Protein AF-B9SNU3-F1 (afdb_monomer_lite)

Radius of gyration: 18.51 Å; chains: 1; bounding box: 29×28×57 Å

Sequence (54 aa):
MPYKGTPPASLPPLPHMENGCVIPTPASVTRARLNQGTWEFLVHWASIDAADAT

Structure (mmCIF, N/CA/C/O backbone):
data_AF-B9SNU3-F1
#
_entry.id   AF-B9SNU3-F1
#
loop_
_atom_site.group_PDB
_atom_site.id
_atom_site.type_symbol
_atom_site.label_atom_id
_atom_site.label_alt_id
_atom_site.label_comp_id
_atom_site.label_asym_id
_atom_site.label_entity_id
_atom_site.label_seq_id
_atom_site.pdbx_PDB_ins_code
_atom_site.Cartn_x
_atom_site.Cartn_y
_atom_site.Cartn_z
_atom_site.occupancy
_atom_site.B_iso_or_equiv
_atom_site.auth_seq_id
_atom_site.auth_comp_id
_atom_site.auth_asym_id
_atom_site.auth_atom_id
_atom_site.pdbx_PDB_model_num
ATOM 1 N N . MET A 1 1 ? 25.371 -12.990 -33.052 1.00 57.94 1 MET A N 1
ATOM 2 C CA . MET A 1 1 ? 25.055 -11.545 -33.127 1.00 57.94 1 MET A CA 1
ATOM 3 C C . MET A 1 1 ? 24.398 -11.150 -31.811 1.00 57.94 1 MET A C 1
ATOM 5 O O . MET A 1 1 ? 23.549 -11.916 -31.371 1.00 57.94 1 MET A O 1
ATOM 9 N N . PRO A 1 2 ? 24.807 -10.062 -31.137 1.00 77.94 2 PRO A N 1
ATOM 10 C CA . PRO A 1 2 ? 24.216 -9.698 -29.849 1.00 77.94 2 PRO A CA 1
ATOM 11 C C . PRO A 1 2 ? 22.788 -9.167 -30.033 1.00 77.94 2 PRO A C 1
ATOM 13 O O . PRO A 1 2 ? 22.527 -8.413 -30.971 1.00 77.94 2 PRO A O 1
ATOM 16 N N . TYR A 1 3 ? 21.876 -9.553 -29.136 1.00 74.69 3 TYR A N 1
ATOM 17 C CA . TYR A 1 3 ? 20.506 -9.038 -29.091 1.00 74.69 3 TYR A CA 1
ATOM 18 C C . TYR A 1 3 ? 20.522 -7.515 -28.899 1.00 74.69 3 TYR A C 1
ATOM 20 O O . TYR A 1 3 ? 21.154 -6.999 -27.976 1.00 74.69 3 TYR A O 1
ATOM 28 N N . LYS A 1 4 ? 19.840 -6.791 -29.788 1.00 78.25 4 LYS A N 1
ATOM 29 C CA . LYS A 1 4 ? 19.594 -5.351 -29.681 1.00 78.25 4 LYS A CA 1
ATOM 30 C C . LYS A 1 4 ? 18.096 -5.184 -29.450 1.00 78.25 4 LYS A C 1
ATOM 32 O O . LYS A 1 4 ? 17.322 -5.289 -30.394 1.00 78.25 4 LYS A O 1
ATOM 37 N N . GLY A 1 5 ? 17.687 -5.011 -28.195 1.00 81.44 5 GLY A N 1
ATOM 38 C CA . GLY A 1 5 ? 16.291 -4.710 -27.877 1.00 81.44 5 GLY A CA 1
ATOM 39 C C . GLY A 1 5 ? 15.859 -3.393 -28.524 1.00 81.44 5 GLY A C 1
ATOM 40 O O . GLY A 1 5 ? 16.668 -2.473 -28.665 1.00 81.44 5 GLY A O 1
ATOM 41 N N . THR A 1 6 ? 14.595 -3.304 -28.932 1.00 82.50 6 THR A N 1
ATOM 42 C CA . THR A 1 6 ? 14.004 -2.055 -29.423 1.00 82.50 6 THR A CA 1
ATOM 43 C C . THR A 1 6 ? 13.946 -1.044 -28.273 1.00 82.50 6 THR A C 1
ATOM 45 O O . THR A 1 6 ? 13.436 -1.397 -27.206 1.00 82.50 6 THR A O 1
ATOM 48 N N . PRO A 1 7 ? 14.458 0.191 -28.439 1.00 79.12 7 PRO A N 1
ATOM 49 C CA . PRO A 1 7 ? 14.313 1.215 -27.413 1.00 79.12 7 PRO A CA 1
ATOM 50 C C . PRO A 1 7 ? 12.822 1.528 -27.206 1.00 79.12 7 PRO A C 1
ATOM 52 O O . PRO A 1 7 ? 12.060 1.528 -28.179 1.00 79.12 7 PRO A O 1
ATOM 55 N N . PRO A 1 8 ? 12.382 1.780 -25.963 1.00 76.44 8 PRO A N 1
ATOM 56 C CA . PRO A 1 8 ? 10.989 2.103 -25.696 1.00 76.44 8 PRO A 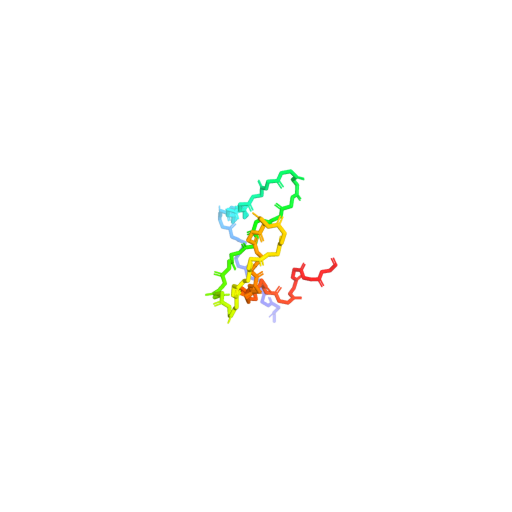CA 1
ATOM 57 C C . PRO A 1 8 ? 10.603 3.387 -26.439 1.00 76.44 8 PRO A C 1
ATOM 59 O O . PRO A 1 8 ? 11.299 4.397 -26.369 1.00 76.44 8 PRO A O 1
ATOM 62 N N . ALA A 1 9 ? 9.485 3.335 -27.166 1.00 81.56 9 ALA A N 1
ATOM 63 C CA . ALA A 1 9 ? 8.990 4.457 -27.967 1.00 81.56 9 ALA A CA 1
ATOM 64 C C . ALA A 1 9 ? 8.463 5.624 -27.113 1.00 81.56 9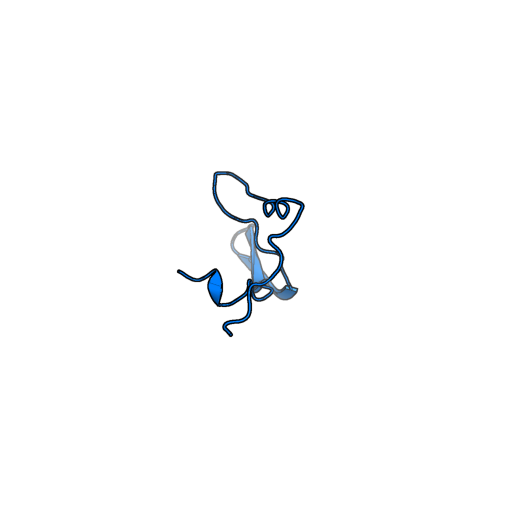 ALA A C 1
ATOM 66 O O . ALA A 1 9 ? 8.307 6.735 -27.612 1.00 81.56 9 ALA A O 1
ATOM 67 N N . SER 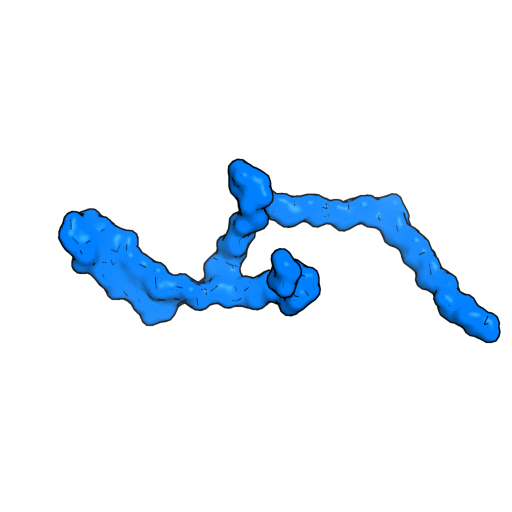A 1 10 ? 8.188 5.368 -25.832 1.00 81.25 10 SER A N 1
ATOM 68 C CA . SER A 1 10 ? 7.715 6.352 -24.867 1.00 81.25 10 SER A CA 1
ATOM 69 C C . SER A 1 10 ? 8.538 6.267 -23.595 1.00 81.25 10 SER A C 1
ATOM 71 O O . SER A 1 10 ? 8.922 5.179 -23.160 1.00 81.25 10 SER A O 1
ATOM 73 N N . LEU A 1 11 ? 8.747 7.423 -22.974 1.00 77.94 11 LEU A N 1
ATOM 74 C CA . LEU A 1 11 ? 9.271 7.495 -21.620 1.00 77.94 11 LEU A CA 1
ATOM 75 C C . LEU A 1 11 ? 8.260 6.842 -20.659 1.00 77.94 11 LEU A C 1
ATOM 77 O O . LEU A 1 11 ? 7.054 7.080 -20.811 1.00 77.94 11 LEU A O 1
ATOM 81 N N . PRO A 1 12 ? 8.714 6.015 -19.702 1.00 77.00 12 PRO A N 1
ATOM 82 C CA . PRO A 1 12 ? 7.848 5.540 -18.635 1.00 77.00 12 PRO A CA 1
ATOM 83 C C . PRO A 1 12 ? 7.394 6.732 -17.775 1.00 77.00 12 PRO A C 1
ATOM 85 O O . PRO A 1 12 ? 8.150 7.697 -17.617 1.00 77.00 12 PRO A O 1
ATOM 88 N N . PRO A 1 13 ? 6.168 6.699 -17.229 1.00 79.25 13 PRO A N 1
ATOM 89 C CA . PRO A 1 13 ? 5.709 7.743 -16.327 1.00 79.25 13 PRO A CA 1
ATOM 90 C C . PRO A 1 13 ? 6.576 7.767 -15.065 1.00 79.25 13 PRO A C 1
ATOM 92 O O . PRO A 1 13 ? 6.974 6.721 -14.551 1.00 79.25 13 PRO A O 1
ATOM 95 N N . LEU A 1 14 ? 6.851 8.970 -14.562 1.00 79.69 14 LEU A N 1
ATOM 96 C CA . LEU A 1 14 ? 7.502 9.138 -13.267 1.00 79.69 14 LEU A CA 1
ATOM 97 C C . LEU A 1 14 ? 6.566 8.643 -12.153 1.00 79.69 14 LEU A C 1
ATOM 99 O O . LEU A 1 14 ? 5.350 8.839 -12.256 1.00 79.69 14 LEU A O 1
ATOM 103 N N . PRO A 1 15 ? 7.104 8.025 -11.088 1.00 76.94 15 PRO A N 1
ATOM 104 C CA . PRO A 1 15 ? 6.302 7.687 -9.924 1.00 76.94 15 PRO A CA 1
ATOM 105 C C . PRO A 1 15 ? 5.767 8.960 -9.257 1.00 76.94 15 PRO A C 1
ATOM 107 O O . PRO A 1 15 ? 6.310 10.054 -9.420 1.00 76.94 15 PRO A O 1
ATOM 110 N N . HIS A 1 16 ? 4.704 8.817 -8.469 1.00 78.50 16 HIS A N 1
ATOM 111 C CA . HIS A 1 16 ? 4.195 9.918 -7.658 1.00 78.50 16 HIS A CA 1
ATOM 112 C C . HIS A 1 16 ? 5.245 10.309 -6.609 1.00 78.50 16 HIS A C 1
ATOM 114 O O . HIS A 1 16 ? 5.644 9.484 -5.783 1.00 78.50 16 HIS A O 1
ATOM 120 N N . MET A 1 17 ? 5.700 11.561 -6.657 1.00 80.56 17 MET A N 1
ATOM 121 C CA . MET A 1 17 ? 6.732 12.102 -5.776 1.00 80.56 17 MET A CA 1
ATOM 122 C C . MET A 1 17 ? 6.224 13.365 -5.086 1.00 80.56 17 MET A C 1
ATOM 124 O O . MET A 1 17 ? 5.714 14.259 -5.753 1.00 80.56 17 MET A O 1
ATOM 128 N N . GLU A 1 18 ? 6.446 13.472 -3.779 1.00 78.19 18 GLU A N 1
ATOM 129 C CA . GLU A 1 18 ? 6.178 14.681 -2.992 1.00 78.19 18 GLU A CA 1
ATOM 130 C C . GLU A 1 18 ? 7.481 15.120 -2.317 1.00 78.19 18 GLU A C 1
ATOM 132 O O . GLU A 1 18 ? 8.194 14.302 -1.733 1.00 78.19 18 GLU A O 1
ATOM 137 N N . ASN A 1 19 ? 7.824 16.409 -2.398 1.00 80.94 19 ASN A N 1
ATOM 138 C CA . ASN A 1 19 ? 9.061 16.973 -1.827 1.00 80.94 19 ASN A CA 1
ATOM 139 C C . ASN A 1 19 ? 10.355 16.232 -2.234 1.00 80.94 19 ASN A C 1
ATOM 141 O O . ASN A 1 19 ? 11.320 16.195 -1.475 1.00 80.94 19 ASN A O 1
ATOM 145 N N . GLY A 1 20 ? 10.381 15.637 -3.431 1.00 79.25 20 GLY A N 1
ATOM 146 C CA . GLY A 1 20 ? 11.530 14.875 -3.931 1.00 79.25 20 GLY A CA 1
ATOM 147 C C . GLY A 1 20 ? 11.606 13.424 -3.444 1.00 79.25 20 GLY A C 1
ATOM 148 O O . GLY A 1 20 ? 12.529 12.718 -3.839 1.00 79.25 20 GLY A O 1
ATOM 149 N N . CYS A 1 21 ? 10.636 12.958 -2.653 1.00 73.94 21 CYS A N 1
ATOM 150 C CA . CYS A 1 21 ? 10.542 11.573 -2.197 1.00 73.94 21 CYS A CA 1
ATOM 151 C C . CYS A 1 21 ? 9.420 10.835 -2.932 1.00 73.94 21 CYS A C 1
ATOM 153 O O . CYS A 1 21 ? 8.311 11.355 -3.063 1.00 73.94 21 CYS A O 1
ATOM 155 N N . VAL A 1 22 ? 9.686 9.604 -3.374 1.00 78.38 22 VAL A N 1
ATOM 156 C CA . VAL A 1 22 ? 8.647 8.703 -3.894 1.00 78.38 22 VAL A CA 1
ATOM 157 C C . VAL A 1 22 ? 7.636 8.428 -2.785 1.00 78.38 22 VAL A C 1
ATOM 159 O O . VAL A 1 22 ? 8.026 8.094 -1.666 1.00 78.38 22 VAL A O 1
ATOM 162 N N . ILE A 1 23 ? 6.343 8.560 -3.083 1.00 79.69 23 ILE A N 1
ATOM 163 C CA . ILE A 1 23 ? 5.286 8.210 -2.133 1.00 79.69 23 ILE A CA 1
ATOM 164 C C . ILE A 1 23 ? 5.132 6.685 -2.109 1.00 79.69 23 ILE A C 1
ATOM 166 O O . ILE A 1 23 ? 4.674 6.107 -3.101 1.00 79.69 23 ILE A O 1
ATOM 170 N N . PRO A 1 24 ? 5.498 6.004 -1.006 1.00 75.81 24 PRO A N 1
ATOM 171 C CA . PRO A 1 24 ? 5.374 4.560 -0.942 1.00 75.81 24 PRO A CA 1
ATOM 172 C C . PRO A 1 24 ? 3.895 4.176 -0.886 1.00 75.81 24 PRO A C 1
ATOM 174 O O . PRO A 1 24 ? 3.098 4.765 -0.154 1.00 75.81 24 PRO A O 1
ATOM 177 N N . THR A 1 25 ? 3.521 3.153 -1.650 1.00 80.56 25 THR A N 1
ATOM 178 C CA . THR A 1 25 ? 2.163 2.608 -1.594 1.00 80.56 25 THR A CA 1
ATOM 179 C C . THR A 1 25 ? 2.063 1.647 -0.402 1.00 80.56 25 THR A C 1
ATOM 181 O O . THR A 1 25 ? 2.807 0.660 -0.353 1.00 80.56 25 THR A O 1
ATOM 184 N N . PRO A 1 26 ? 1.181 1.899 0.584 1.00 82.88 26 PRO A N 1
ATOM 185 C CA . PRO A 1 26 ? 0.993 0.977 1.696 1.00 82.88 26 PRO A CA 1
ATOM 186 C C . PRO A 1 26 ? 0.333 -0.310 1.188 1.00 82.88 26 PRO A C 1
ATOM 188 O O . PRO A 1 26 ? -0.720 -0.258 0.557 1.00 82.88 26 PRO A O 1
ATOM 191 N N . ALA A 1 27 ? 0.928 -1.471 1.471 1.00 86.31 27 ALA A N 1
ATOM 192 C CA . ALA A 1 27 ? 0.321 -2.755 1.120 1.00 86.31 27 ALA A CA 1
ATOM 193 C C . ALA A 1 27 ? -0.754 -3.150 2.135 1.00 86.31 27 ALA A C 1
ATOM 195 O O . ALA A 1 27 ? -1.841 -3.587 1.769 1.00 86.31 27 ALA A O 1
ATOM 196 N N . SER A 1 28 ? -0.457 -3.010 3.428 1.00 85.75 28 SER A N 1
ATOM 197 C CA . SER A 1 28 ? -1.421 -3.277 4.498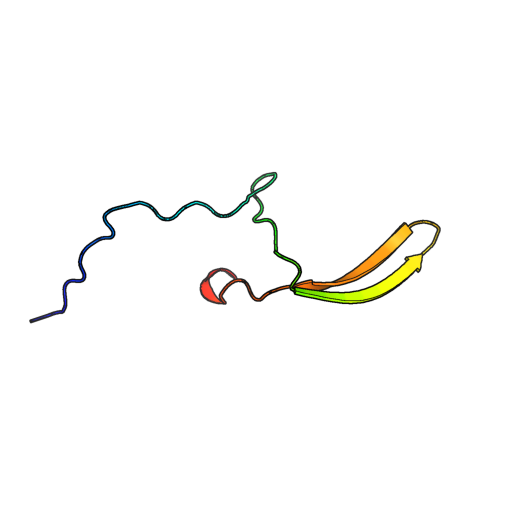 1.00 85.75 28 SER A CA 1
ATOM 198 C C . SER A 1 28 ? -1.021 -2.57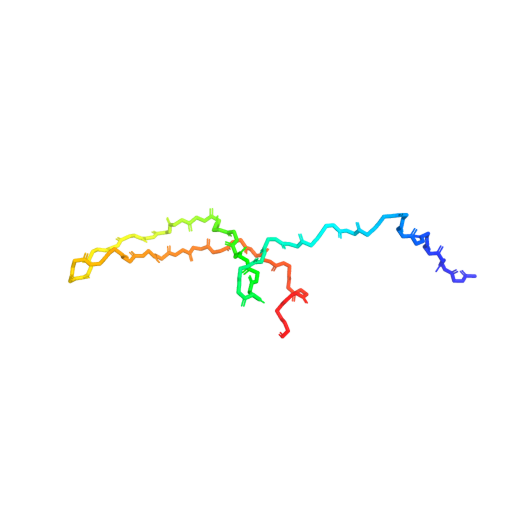6 5.791 1.00 85.75 28 SER A C 1
ATOM 200 O O . SER A 1 28 ? 0.148 -2.282 6.021 1.00 85.75 28 SER A O 1
ATOM 202 N N . VAL A 1 29 ? -1.995 -2.318 6.659 1.00 88.06 29 VAL A N 1
ATOM 203 C CA . VAL A 1 29 ? -1.744 -1.834 8.019 1.00 88.06 29 VAL A CA 1
ATOM 204 C C . VAL A 1 29 ? -1.896 -3.012 8.970 1.00 88.06 29 VAL A C 1
ATOM 206 O O . VAL A 1 29 ? -2.991 -3.543 9.134 1.00 88.06 29 VAL A O 1
ATOM 209 N N . THR A 1 30 ? -0.801 -3.428 9.599 1.00 88.94 30 THR A N 1
ATOM 210 C CA . THR A 1 30 ? -0.776 -4.619 10.463 1.00 88.94 30 THR A CA 1
ATOM 211 C C . THR A 1 30 ? -1.163 -4.285 11.902 1.00 88.94 30 THR A C 1
ATOM 213 O O . THR A 1 30 ? -1.624 -5.151 12.645 1.00 88.94 30 THR A O 1
ATOM 216 N N . ARG A 1 31 ? -0.974 -3.031 12.332 1.00 89.88 31 ARG A N 1
ATOM 217 C CA . ARG A 1 31 ? -1.323 -2.591 13.690 1.00 89.88 31 ARG A CA 1
ATOM 218 C C . ARG A 1 31 ? -1.662 -1.108 13.727 1.00 89.88 31 ARG A C 1
ATOM 220 O O . ARG A 1 31 ? -1.018 -0.317 13.051 1.00 89.88 31 ARG A O 1
ATOM 227 N N . ALA A 1 32 ? -2.606 -0.735 14.583 1.00 92.06 32 ALA A N 1
ATOM 228 C CA . ALA A 1 32 ? -2.899 0.649 14.941 1.00 92.06 32 ALA A CA 1
ATOM 229 C C . ALA A 1 32 ? -2.830 0.809 16.465 1.00 92.06 32 ALA A C 1
ATOM 231 O O . ALA A 1 32 ? -3.232 -0.099 17.201 1.00 92.06 32 ALA A O 1
ATOM 232 N N . ARG A 1 33 ? -2.318 1.940 16.951 1.00 94.69 33 ARG A N 1
ATOM 233 C CA . ARG A 1 33 ? -2.351 2.310 18.373 1.00 94.69 33 ARG A CA 1
ATOM 234 C C . ARG A 1 33 ? -2.483 3.823 18.541 1.00 94.69 33 ARG A C 1
ATOM 236 O O . ARG A 1 33 ? -1.969 4.578 17.728 1.00 94.69 33 ARG A O 1
ATOM 243 N N . LEU A 1 34 ? -3.155 4.255 19.605 1.00 94.81 34 LEU A N 1
ATOM 244 C CA . LEU A 1 34 ? -3.262 5.663 19.990 1.00 94.81 34 LEU A CA 1
ATOM 245 C C . LEU A 1 34 ? -2.242 5.948 21.102 1.00 94.81 34 LEU A C 1
ATOM 247 O O . LEU A 1 34 ? -2.371 5.402 22.197 1.00 94.81 34 LEU A O 1
ATOM 251 N N . ASN A 1 35 ? -1.245 6.792 20.837 1.00 92.56 35 ASN A N 1
ATOM 252 C CA . ASN A 1 35 ? -0.232 7.195 21.816 1.00 92.56 35 ASN A CA 1
ATOM 253 C C . ASN A 1 35 ? -0.315 8.694 22.055 1.00 92.56 35 ASN A C 1
ATOM 255 O O . ASN A 1 35 ? -0.090 9.484 21.145 1.00 92.56 35 ASN A O 1
ATOM 259 N N . GLN A 1 36 ? -0.648 9.073 23.292 1.00 92.38 36 GLN A N 1
ATOM 260 C CA . GLN A 1 36 ? -0.700 10.472 23.735 1.00 92.38 36 GLN A CA 1
ATOM 261 C C . GLN A 1 36 ? -1.542 11.382 22.812 1.00 92.38 36 GLN A C 1
ATOM 263 O O . GLN A 1 36 ? -1.196 12.532 22.578 1.00 92.38 36 GLN A O 1
ATOM 268 N N . GLY A 1 37 ? -2.656 10.861 22.280 1.00 94.38 37 GLY A N 1
ATOM 269 C C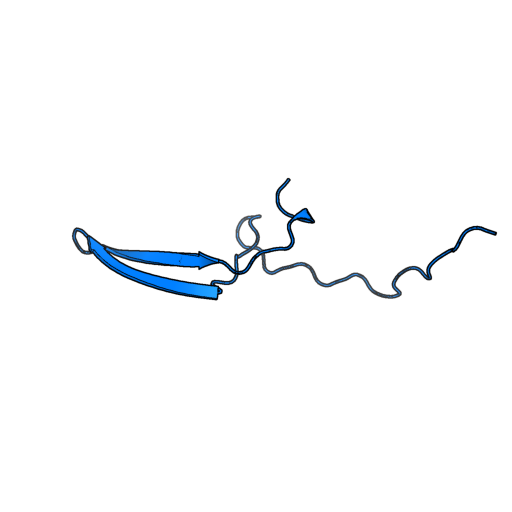A . GLY A 1 37 ? -3.544 11.592 21.365 1.00 94.38 37 GLY A CA 1
ATOM 270 C C . GLY A 1 37 ? -3.177 11.485 19.880 1.00 94.38 37 GLY A C 1
ATOM 271 O O . GLY A 1 37 ? -3.953 11.933 19.040 1.00 94.38 37 GLY A O 1
ATOM 272 N N . THR A 1 38 ? -2.061 10.835 19.547 1.00 93.31 38 THR A N 1
ATOM 273 C CA . THR A 1 38 ? -1.610 10.613 18.167 1.00 93.31 38 THR A CA 1
ATOM 274 C C . THR A 1 38 ? -1.860 9.175 17.735 1.00 93.31 38 THR A C 1
ATOM 276 O O . THR A 1 38 ? -1.490 8.227 18.430 1.00 93.31 38 THR A O 1
ATOM 279 N N . TRP A 1 39 ? -2.481 8.994 16.571 1.00 93.88 39 TRP A N 1
ATOM 280 C CA . TRP A 1 39 ? -2.617 7.679 15.953 1.00 93.88 39 TRP A CA 1
ATOM 281 C C . TRP A 1 39 ? -1.305 7.258 15.299 1.00 93.88 39 TRP A C 1
ATOM 283 O O . TRP A 1 39 ? -0.779 7.952 14.434 1.00 93.88 39 TRP A O 1
ATOM 293 N N . GLU A 1 40 ? -0.802 6.094 15.688 1.00 93.50 40 GLU A N 1
ATOM 294 C CA . GLU A 1 40 ? 0.362 5.461 15.086 1.00 93.50 40 GLU A CA 1
ATOM 295 C C . GLU A 1 40 ? -0.047 4.148 14.421 1.00 93.50 40 GLU A C 1
ATOM 297 O O . GLU A 1 40 ? -0.752 3.318 15.009 1.00 93.50 40 GLU A O 1
ATOM 302 N N . PHE A 1 41 ? 0.443 3.943 13.201 1.00 91.69 41 PHE A N 1
ATOM 303 C CA . PHE A 1 41 ? 0.154 2.768 12.392 1.00 91.69 41 PHE A CA 1
ATOM 304 C C . PHE A 1 41 ? 1.444 2.034 12.048 1.00 91.69 41 PHE A C 1
ATOM 306 O O . PHE A 1 41 ? 2.414 2.631 11.588 1.00 91.69 41 PHE A O 1
ATOM 313 N N . LEU A 1 42 ? 1.438 0.720 12.247 1.00 90.69 42 LEU A N 1
ATOM 314 C CA . LEU A 1 42 ? 2.457 -0.168 11.715 1.00 90.69 42 LEU A CA 1
ATOM 315 C C . LEU A 1 42 ? 2.027 -0.577 10.309 1.00 90.69 42 LEU A C 1
ATOM 317 O O . LEU A 1 42 ? 1.129 -1.408 10.144 1.00 90.69 42 LEU A O 1
ATOM 321 N N . VAL A 1 43 ? 2.653 0.040 9.315 1.00 88.69 43 VAL A N 1
ATOM 322 C CA . VAL A 1 43 ? 2.354 -0.173 7.901 1.00 88.69 43 VAL A CA 1
ATOM 323 C C . VAL A 1 43 ? 3.359 -1.155 7.315 1.00 88.69 43 VAL A C 1
ATOM 325 O O . VAL A 1 43 ? 4.568 -0.969 7.436 1.00 88.69 43 VAL A O 1
ATOM 328 N N . HIS A 1 44 ? 2.850 -2.194 6.667 1.00 84.38 44 HIS A N 1
ATOM 329 C CA . HIS A 1 44 ? 3.620 -3.012 5.749 1.00 84.38 44 HIS A CA 1
ATOM 330 C C . HIS A 1 44 ? 3.546 -2.368 4.361 1.00 84.38 44 HIS A C 1
ATOM 332 O O . HIS A 1 44 ? 2.463 -2.202 3.793 1.00 84.38 44 HIS A O 1
ATOM 338 N N . TRP A 1 45 ? 4.695 -1.961 3.837 1.00 82.44 45 TRP A N 1
ATOM 339 C CA . TRP A 1 45 ? 4.806 -1.300 2.539 1.00 82.44 45 TRP A CA 1
ATOM 340 C C . TRP A 1 45 ? 4.847 -2.329 1.414 1.00 82.44 45 TRP A C 1
ATOM 342 O O . TRP A 1 45 ? 5.408 -3.412 1.589 1.00 82.44 45 TRP A O 1
ATOM 352 N N . ALA A 1 46 ? 4.253 -2.006 0.263 1.00 79.69 46 ALA A N 1
ATOM 353 C CA . ALA A 1 46 ? 4.484 -2.810 -0.932 1.00 79.69 46 ALA A CA 1
ATOM 354 C C . ALA A 1 46 ? 5.980 -2.745 -1.267 1.00 79.69 46 ALA A C 1
ATOM 356 O O . ALA A 1 46 ? 6.574 -1.672 -1.159 1.00 79.69 46 ALA A O 1
ATOM 357 N N . SER A 1 47 ? 6.596 -3.872 -1.642 1.00 64.88 47 SER A N 1
ATOM 358 C CA . SER A 1 47 ? 7.983 -3.845 -2.105 1.00 64.88 47 SER A CA 1
ATOM 359 C C . SER A 1 47 ? 8.027 -2.978 -3.356 1.00 64.88 47 SER A C 1
ATOM 361 O O . SER A 1 47 ? 7.536 -3.379 -4.408 1.00 64.88 47 SER A O 1
ATOM 363 N N . ILE A 1 48 ? 8.598 -1.785 -3.231 1.00 62.06 48 ILE A N 1
ATOM 364 C CA . ILE A 1 48 ? 9.199 -1.112 -4.375 1.00 62.06 48 ILE A CA 1
ATOM 365 C C . ILE A 1 48 ? 10.318 -2.068 -4.810 1.00 62.06 48 ILE A C 1
ATOM 367 O O . ILE A 1 48 ? 10.992 -2.640 -3.945 1.00 62.06 48 ILE A O 1
ATOM 371 N N . ASP A 1 49 ? 10.409 -2.392 -6.098 1.00 54.56 49 ASP A N 1
ATOM 372 C CA . ASP A 1 49 ? 11.381 -3.357 -6.621 1.00 54.56 49 ASP A CA 1
ATOM 373 C C . ASP A 1 49 ? 12.764 -3.149 -5.983 1.00 54.56 49 ASP A C 1
ATOM 375 O O . ASP A 1 49 ? 13.215 -2.016 -5.827 1.00 54.56 49 ASP A O 1
ATOM 379 N N . ALA A 1 50 ? 13.458 -4.234 -5.620 1.00 50.69 50 ALA A N 1
ATOM 380 C CA . ALA A 1 50 ? 14.745 -4.181 -4.908 1.00 50.69 50 ALA A CA 1
ATOM 381 C C . ALA A 1 50 ? 15.850 -3.397 -5.653 1.00 50.69 50 ALA A C 1
ATOM 383 O O . ALA A 1 50 ? 16.902 -3.126 -5.084 1.00 50.69 50 ALA A O 1
ATOM 384 N N . ALA A 1 51 ? 15.611 -3.028 -6.914 1.00 53.12 51 ALA A N 1
ATOM 385 C CA . ALA A 1 51 ? 16.456 -2.137 -7.697 1.00 53.12 51 ALA A CA 1
ATOM 386 C C . ALA A 1 51 ? 16.379 -0.656 -7.261 1.00 53.12 51 ALA A C 1
ATOM 388 O O . ALA A 1 51 ? 17.290 0.101 -7.582 1.00 53.12 51 ALA A O 1
ATOM 389 N N . ASP A 1 52 ? 15.330 -0.247 -6.540 1.00 53.16 52 ASP A N 1
ATOM 390 C CA . ASP A 1 52 ? 15.106 1.140 -6.093 1.00 53.16 52 ASP A CA 1
ATOM 391 C C . ASP A 1 52 ? 15.669 1.410 -4.681 1.00 53.16 52 ASP A C 1
ATOM 393 O O . ASP A 1 52 ? 15.776 2.549 -4.241 1.00 53.16 52 ASP A O 1
ATOM 397 N N . ALA A 1 53 ? 16.088 0.364 -3.959 1.00 45.56 53 ALA A N 1
ATOM 398 C CA . ALA A 1 53 ? 16.803 0.499 -2.693 1.00 45.56 53 ALA A CA 1
ATOM 399 C C . ALA A 1 53 ? 18.314 0.678 -2.949 1.00 45.56 53 ALA A C 1
ATOM 401 O O . ALA A 1 53 ? 19.088 -0.258 -2.743 1.00 45.56 53 ALA A O 1
ATOM 402 N N . THR A 1 54 ? 18.728 1.855 -3.436 1.00 42.38 54 THR A N 1
ATOM 403 C CA . THR A 1 54 ? 20.150 2.264 -3.519 1.00 42.38 54 THR A CA 1
ATOM 404 C C . THR A 1 54 ? 20.445 3.420 -2.574 1.00 42.38 54 THR A C 1
ATOM 406 O O . THR A 1 54 ? 19.656 4.389 -2.569 1.00 42.38 54 THR A O 1
#

Organism: Ricinus communis (NCBI:txid3988)

Foldseek 3Di:
DDDDDDDDPDDDDDADDDPNHHDFAFPDFPDWDQDPNDIDTDTDTDDPDPVPVD

pLDDT: mean 78.8, std 12.9, range [42.38, 94.81]

Secondary structure (DSSP, 8-state):
----PPPPSSPPPPPPEETTEE-PPEEEEEEEEEETTEEEEEEEEP---TTS--